Protein AF-A0A914PSY6-F1 (afdb_monomer)

Structure (mmCIF, N/CA/C/O backbone):
data_AF-A0A914PSY6-F1
#
_entry.id   AF-A0A914PSY6-F1
#
loop_
_atom_site.group_PDB
_atom_site.id
_atom_site.type_symbol
_atom_site.label_atom_id
_atom_site.label_alt_id
_atom_site.label_comp_id
_atom_site.label_asym_id
_atom_site.label_entity_id
_atom_site.label_seq_id
_atom_site.pdbx_PDB_ins_code
_atom_site.Cartn_x
_atom_site.Cartn_y
_atom_site.Cartn_z
_atom_site.occupancy
_atom_site.B_iso_or_equiv
_atom_site.auth_seq_id
_atom_site.auth_comp_id
_atom_site.auth_asym_id
_atom_site.auth_atom_id
_atom_site.pdbx_PDB_model_num
ATOM 1 N N . MET A 1 1 ? 27.968 5.738 -16.989 1.00 45.22 1 MET A N 1
ATOM 2 C CA . MET A 1 1 ? 29.233 6.148 -17.635 1.00 45.22 1 MET A CA 1
ATOM 3 C C . MET A 1 1 ? 29.387 5.290 -18.878 1.00 45.22 1 MET A C 1
ATOM 5 O O . MET A 1 1 ? 29.264 4.079 -18.754 1.00 45.22 1 MET A O 1
ATOM 9 N N . CYS A 1 2 ? 29.517 5.900 -20.056 1.00 60.31 2 CYS A N 1
ATOM 10 C CA . CYS A 1 2 ? 29.806 5.176 -21.299 1.00 60.31 2 CYS A CA 1
ATOM 11 C C . CYS A 1 2 ? 31.322 4.924 -21.378 1.00 60.31 2 CYS A C 1
ATOM 13 O O . CYS A 1 2 ? 32.067 5.763 -20.875 1.00 60.31 2 CYS A O 1
ATOM 15 N N . PRO A 1 3 ? 31.784 3.802 -21.953 1.00 68.50 3 PRO A N 1
ATOM 16 C CA . PRO A 1 3 ? 33.212 3.551 -22.130 1.00 68.50 3 PRO A CA 1
ATOM 17 C C . PRO A 1 3 ? 33.841 4.604 -23.055 1.00 68.50 3 PRO A C 1
ATOM 19 O O . PRO A 1 3 ? 33.271 4.928 -24.095 1.00 68.50 3 PRO A O 1
ATOM 22 N N . ASP A 1 4 ? 35.034 5.093 -22.704 1.00 73.88 4 ASP A N 1
ATOM 23 C CA . ASP A 1 4 ? 35.728 6.196 -23.400 1.00 73.88 4 ASP A CA 1
ATOM 24 C C . ASP A 1 4 ? 36.084 5.888 -24.869 1.00 73.88 4 ASP A C 1
ATOM 26 O O . ASP A 1 4 ? 36.425 6.777 -25.644 1.00 73.88 4 ASP A O 1
ATOM 30 N N . GLN A 1 5 ? 35.995 4.616 -25.265 1.00 70.00 5 GLN A N 1
ATOM 31 C CA . GLN A 1 5 ? 36.292 4.131 -26.612 1.00 70.00 5 GLN A CA 1
ATOM 32 C C . GLN A 1 5 ? 35.091 4.179 -27.566 1.00 70.00 5 GLN A C 1
ATOM 34 O O . GLN A 1 5 ? 35.242 3.818 -28.733 1.00 70.00 5 GLN A O 1
ATOM 39 N N . LEU A 1 6 ? 33.909 4.604 -27.100 1.00 69.94 6 LEU A N 1
ATOM 40 C CA . LEU A 1 6 ? 32.713 4.657 -27.933 1.00 69.94 6 LEU A CA 1
ATOM 41 C C . LEU A 1 6 ? 32.113 6.073 -27.964 1.00 69.94 6 LEU A C 1
ATOM 43 O O . LEU A 1 6 ? 31.667 6.572 -26.931 1.00 69.94 6 LEU A O 1
ATOM 47 N N . PRO A 1 7 ? 32.047 6.728 -29.141 1.00 66.88 7 PRO A N 1
ATOM 48 C CA . PRO A 1 7 ? 31.561 8.106 -29.261 1.00 66.88 7 PRO A CA 1
ATOM 49 C C . PRO A 1 7 ? 30.056 8.252 -28.975 1.00 66.88 7 PRO A C 1
ATOM 51 O O . PRO A 1 7 ? 29.561 9.369 -28.843 1.00 66.88 7 PRO A O 1
ATOM 54 N N . GLN A 1 8 ? 29.321 7.139 -28.877 1.00 69.44 8 GLN A N 1
ATOM 55 C CA . GLN A 1 8 ? 27.881 7.099 -28.648 1.00 69.44 8 GLN A CA 1
ATOM 56 C C . GLN A 1 8 ? 27.511 5.936 -27.720 1.00 69.44 8 GLN A C 1
ATOM 58 O O . GLN A 1 8 ? 28.133 4.879 -27.756 1.00 69.44 8 GLN A O 1
ATOM 63 N N . ALA A 1 9 ? 26.478 6.115 -26.894 1.00 77.75 9 ALA A N 1
ATOM 64 C CA . ALA A 1 9 ? 25.942 5.038 -26.066 1.00 77.75 9 ALA A CA 1
ATOM 65 C C . ALA A 1 9 ? 25.374 3.900 -26.936 1.00 77.75 9 ALA A C 1
ATOM 67 O O . ALA A 1 9 ? 24.586 4.154 -27.850 1.00 77.75 9 ALA A O 1
ATOM 68 N N . VAL A 1 10 ? 25.728 2.649 -26.622 1.00 82.50 10 VAL A N 1
ATOM 69 C CA . VAL A 1 10 ? 25.106 1.470 -27.247 1.00 82.50 10 VAL A CA 1
ATOM 70 C C . VAL A 1 10 ? 23.642 1.402 -26.819 1.00 82.50 10 VAL A C 1
ATOM 72 O O . VAL A 1 10 ? 23.338 1.409 -25.626 1.00 82.50 10 VAL A O 1
ATOM 75 N N . THR A 1 11 ? 22.737 1.328 -27.791 1.00 85.94 11 THR A N 1
ATOM 76 C CA . THR A 1 11 ? 21.289 1.196 -27.561 1.00 85.94 11 THR A CA 1
ATOM 77 C C . THR A 1 11 ? 20.822 -0.231 -27.856 1.00 85.94 11 THR A C 1
ATOM 79 O O . THR A 1 11 ? 21.574 -1.038 -28.409 1.00 85.94 11 THR A O 1
ATOM 82 N N . SER A 1 12 ? 19.601 -0.592 -27.456 1.00 89.88 12 SER A N 1
ATOM 83 C CA . SER A 1 12 ? 19.026 -1.899 -27.799 1.00 89.88 12 SER A CA 1
ATOM 84 C C . SER A 1 12 ? 18.771 -2.018 -29.303 1.00 89.88 12 SER A C 1
ATOM 86 O O . SER A 1 12 ? 18.540 -1.029 -29.994 1.00 89.88 12 SER A O 1
ATOM 88 N N . CYS A 1 13 ? 18.810 -3.236 -29.838 1.00 91.62 13 CYS A N 1
ATOM 89 C CA . CYS A 1 13 ? 18.420 -3.442 -31.230 1.00 91.62 13 CYS A CA 1
ATOM 90 C C . CYS A 1 13 ? 16.909 -3.247 -31.415 1.00 91.62 13 CYS A C 1
ATOM 92 O O . CYS A 1 13 ? 16.109 -3.567 -30.528 1.00 91.62 13 CYS A O 1
ATOM 94 N N . ARG A 1 14 ? 16.506 -2.812 -32.613 1.00 92.88 14 ARG A N 1
ATOM 95 C CA . ARG A 1 14 ? 15.097 -2.632 -32.993 1.00 92.88 14 ARG A CA 1
ATOM 96 C C . ARG A 1 14 ? 14.242 -3.881 -32.767 1.00 92.88 14 ARG A C 1
ATOM 98 O O . ARG A 1 14 ? 13.114 -3.758 -32.298 1.00 92.88 14 ARG A O 1
ATOM 105 N N . SER A 1 15 ? 14.785 -5.072 -33.024 1.00 90.44 15 SER A N 1
ATOM 106 C CA . SER A 1 15 ? 14.089 -6.348 -32.802 1.00 90.44 15 SER A CA 1
ATOM 107 C C . SER A 1 15 ? 13.625 -6.529 -31.352 1.00 90.44 15 SER A C 1
ATOM 109 O O . SER A 1 15 ? 12.493 -6.947 -31.121 1.00 90.44 15 SER A O 1
ATOM 111 N N . VAL A 1 16 ? 14.467 -6.142 -30.390 1.00 91.50 16 VAL A N 1
ATOM 112 C CA . VAL A 1 16 ? 14.182 -6.213 -28.949 1.00 91.50 16 VAL A CA 1
ATOM 113 C C . VAL A 1 16 ? 13.105 -5.200 -28.565 1.00 91.50 16 VAL A C 1
ATOM 115 O O . VAL A 1 16 ? 12.204 -5.513 -27.793 1.00 91.50 16 VAL A O 1
ATOM 118 N N . CYS A 1 17 ? 13.158 -3.987 -29.128 1.00 93.25 17 CYS A N 1
ATOM 119 C CA . CYS A 1 17 ? 12.124 -2.977 -28.896 1.00 93.25 17 CYS A CA 1
ATOM 120 C C . CYS A 1 17 ? 10.746 -3.460 -29.363 1.00 93.25 17 CYS A C 1
ATOM 122 O O . CYS A 1 17 ? 9.770 -3.329 -28.627 1.00 93.25 17 CYS A O 1
ATOM 124 N N . GLU A 1 18 ? 10.663 -4.030 -30.568 1.00 93.00 18 GLU A N 1
ATOM 125 C CA . GLU A 1 18 ? 9.393 -4.516 -31.118 1.00 93.00 18 GLU A CA 1
ATOM 126 C C . GLU A 1 18 ? 8.831 -5.693 -30.309 1.00 93.00 18 GLU A C 1
ATOM 128 O O . GLU A 1 18 ? 7.618 -5.800 -30.142 1.00 93.00 18 GLU A O 1
ATOM 133 N N . GLU A 1 19 ? 9.691 -6.553 -29.764 1.00 91.12 19 GLU A N 1
ATOM 134 C CA . GLU A 1 19 ? 9.288 -7.623 -28.848 1.00 91.12 19 GLU A CA 1
ATOM 135 C C . GLU A 1 19 ? 8.683 -7.066 -27.555 1.00 91.12 19 GLU A C 1
ATOM 137 O O . GLU A 1 19 ? 7.522 -7.339 -27.254 1.00 91.12 19 GLU A O 1
ATOM 142 N N . VAL A 1 20 ? 9.408 -6.180 -26.866 1.00 93.38 20 VAL A N 1
ATOM 143 C CA . VAL A 1 20 ? 8.928 -5.537 -25.632 1.00 93.38 20 VAL A CA 1
ATOM 144 C C . VAL A 1 20 ? 7.640 -4.755 -25.877 1.00 93.38 20 VAL A C 1
ATOM 146 O O . VAL A 1 20 ? 6.727 -4.766 -25.051 1.00 93.38 20 VAL A O 1
ATOM 149 N N . LYS A 1 21 ? 7.533 -4.079 -27.023 1.00 92.88 21 LYS A N 1
ATOM 150 C CA . LYS A 1 21 ? 6.321 -3.359 -27.403 1.00 92.88 21 LYS A CA 1
ATOM 151 C C . LYS A 1 21 ? 5.126 -4.298 -27.506 1.00 92.88 21 LYS A C 1
ATOM 153 O O . LYS A 1 21 ? 4.070 -3.958 -26.986 1.00 92.88 21 LYS A O 1
ATOM 158 N N . ARG A 1 22 ? 5.267 -5.467 -28.137 1.00 93.00 22 ARG A N 1
ATOM 159 C CA . ARG A 1 22 ? 4.163 -6.437 -28.249 1.00 93.00 22 ARG A CA 1
ATOM 160 C C . ARG A 1 22 ? 3.674 -6.922 -26.887 1.00 93.00 22 ARG A C 1
ATOM 162 O O . ARG A 1 22 ? 2.463 -7.035 -26.699 1.00 93.00 22 ARG A O 1
ATOM 169 N N . ASP A 1 23 ? 4.587 -7.148 -25.952 1.00 90.31 23 ASP A N 1
ATOM 170 C CA . ASP A 1 23 ? 4.247 -7.714 -24.646 1.00 90.31 23 ASP A CA 1
ATOM 171 C C . ASP A 1 23 ? 3.657 -6.663 -23.698 1.00 90.31 23 ASP A C 1
ATOM 173 O O . ASP A 1 23 ? 2.672 -6.915 -23.001 1.00 90.31 23 ASP A O 1
ATOM 177 N N . CYS A 1 24 ? 4.211 -5.449 -23.713 1.00 92.25 24 CYS A N 1
ATOM 178 C CA . CYS A 1 24 ? 3.871 -4.404 -22.749 1.00 92.25 24 CYS A CA 1
ATOM 179 C C . CYS A 1 24 ? 2.780 -3.432 -23.223 1.00 92.25 24 CYS A C 1
ATOM 181 O O . CYS A 1 24 ? 2.213 -2.719 -22.393 1.00 92.25 24 CYS A O 1
ATOM 183 N N . ILE A 1 25 ? 2.450 -3.378 -24.522 1.00 92.50 25 ILE A N 1
ATOM 184 C CA . ILE A 1 25 ? 1.476 -2.398 -25.042 1.00 92.50 25 ILE A CA 1
ATOM 185 C C . ILE A 1 25 ? 0.096 -2.532 -24.393 1.00 92.50 25 ILE A C 1
ATOM 187 O O . ILE A 1 25 ? -0.543 -1.521 -24.122 1.00 92.50 25 ILE A O 1
ATOM 191 N N . LYS A 1 26 ? -0.339 -3.760 -24.086 1.00 91.12 26 LYS A N 1
ATOM 192 C CA . LYS A 1 26 ? -1.644 -4.017 -23.456 1.00 91.12 26 LYS A CA 1
ATOM 193 C C . LYS A 1 26 ? -1.741 -3.383 -22.071 1.00 91.12 26 LYS A C 1
ATOM 195 O O . LYS A 1 26 ? -2.751 -2.778 -21.743 1.00 91.12 26 LYS A O 1
ATOM 200 N N . ILE A 1 27 ? -0.668 -3.485 -21.288 1.00 90.62 27 ILE A N 1
ATOM 201 C CA . ILE A 1 27 ? -0.597 -2.905 -19.943 1.00 90.62 27 ILE A CA 1
ATOM 202 C C . ILE A 1 27 ? -0.623 -1.381 -20.039 1.00 90.62 27 ILE A C 1
ATOM 204 O O . ILE A 1 27 ? -1.349 -0.736 -19.298 1.00 90.62 27 ILE A O 1
ATOM 208 N N . LEU A 1 28 ? 0.134 -0.798 -20.972 1.00 89.00 28 LEU A N 1
ATOM 209 C CA . LEU A 1 28 ? 0.145 0.653 -21.165 1.00 89.00 28 LEU A CA 1
ATOM 210 C C . LEU A 1 28 ? -1.243 1.189 -21.551 1.00 89.00 28 LEU A C 1
ATOM 212 O O . LEU A 1 28 ? -1.670 2.208 -21.017 1.00 89.00 28 LEU A O 1
ATOM 216 N N . GLN A 1 29 ? -1.969 0.471 -22.410 1.00 90.56 29 GLN A N 1
ATOM 217 C CA . GLN A 1 29 ? -3.327 0.836 -22.819 1.00 90.56 29 GLN A CA 1
ATOM 218 C C . GLN A 1 29 ? -4.351 0.761 -21.679 1.00 90.56 29 GLN A C 1
ATOM 220 O O . GLN A 1 29 ? -5.240 1.605 -21.637 1.00 90.56 29 GLN A O 1
ATOM 225 N N . GLU A 1 30 ? -4.212 -0.181 -20.740 1.00 92.06 30 GLU A N 1
ATOM 226 C CA . GLU A 1 30 ? -5.071 -0.271 -19.544 1.00 92.06 30 GLU A CA 1
ATOM 227 C C . GLU A 1 30 ? -5.041 1.027 -18.716 1.00 92.06 30 GLU A C 1
ATOM 229 O O . GLU A 1 30 ? -6.043 1.432 -18.132 1.00 92.06 30 GLU A O 1
ATOM 234 N N . PHE A 1 31 ? -3.895 1.712 -18.705 1.00 92.88 31 PHE A N 1
ATOM 235 C CA . PHE A 1 31 ? -3.696 2.981 -18.001 1.00 92.88 31 PHE A CA 1
ATOM 236 C C . PHE A 1 31 ? -3.856 4.217 -18.905 1.00 92.88 31 PHE A C 1
ATOM 238 O O . PHE A 1 31 ? -3.462 5.311 -18.503 1.00 92.88 31 PHE A O 1
ATOM 245 N N . ASP A 1 32 ? -4.400 4.058 -20.118 1.00 91.56 32 ASP A N 1
ATOM 246 C CA . ASP A 1 32 ? -4.528 5.109 -21.145 1.00 91.56 32 ASP A CA 1
ATOM 247 C C . ASP A 1 32 ? -3.181 5.767 -21.527 1.00 91.56 32 ASP A C 1
ATOM 249 O O . ASP A 1 32 ? -3.094 6.914 -21.970 1.00 91.56 32 ASP A O 1
ATOM 253 N N . ILE A 1 33 ? -2.083 5.022 -21.363 1.00 91.81 33 ILE A N 1
ATOM 254 C CA . ILE A 1 33 ? -0.732 5.469 -21.694 1.00 91.81 33 ILE A CA 1
ATOM 255 C C . ILE A 1 33 ? -0.417 5.030 -23.121 1.00 91.81 33 ILE A C 1
ATOM 257 O O . ILE A 1 33 ? -0.279 3.847 -23.433 1.00 91.81 33 ILE A O 1
ATOM 261 N N . GLN A 1 34 ? -0.250 6.004 -24.011 1.00 92.12 34 GLN A N 1
ATOM 262 C CA . GLN A 1 34 ? 0.212 5.726 -25.366 1.00 92.12 34 GLN A CA 1
ATOM 263 C C . GLN A 1 34 ? 1.699 5.377 -25.389 1.00 92.12 34 GLN A C 1
ATOM 265 O O . GLN A 1 34 ? 2.488 5.832 -24.559 1.00 92.12 34 GLN A O 1
ATOM 270 N N . TRP A 1 35 ? 2.095 4.594 -26.394 1.00 92.88 35 TRP A N 1
ATOM 271 C CA . TRP A 1 35 ? 3.492 4.229 -26.598 1.00 92.88 35 TRP A CA 1
ATOM 272 C C . TRP A 1 35 ? 4.370 5.488 -26.746 1.00 92.88 35 TRP A C 1
ATOM 274 O O . TRP A 1 35 ? 4.199 6.243 -27.709 1.00 92.88 35 TRP A O 1
ATOM 284 N N . PRO A 1 36 ? 5.304 5.748 -25.814 1.00 92.44 36 PRO A N 1
ATOM 285 C CA . PRO A 1 36 ? 5.927 7.057 -25.700 1.00 92.44 36 PRO A CA 1
ATOM 286 C C . PRO A 1 36 ? 7.012 7.276 -26.763 1.00 92.44 36 PRO A C 1
ATOM 288 O O . PRO A 1 36 ? 7.714 6.357 -27.188 1.00 92.44 36 PRO A O 1
ATOM 291 N N . ALA A 1 37 ? 7.212 8.538 -27.151 1.00 91.75 37 ALA A N 1
ATOM 292 C CA . ALA A 1 37 ? 8.218 8.957 -28.129 1.00 91.75 37 ALA A CA 1
ATOM 293 C C . ALA A 1 37 ? 9.667 8.471 -27.870 1.00 91.75 37 ALA A C 1
ATOM 295 O O . ALA A 1 37 ? 10.361 8.202 -28.859 1.00 91.75 37 ALA A O 1
ATOM 296 N N . PRO A 1 38 ? 10.184 8.367 -26.624 1.00 88.50 38 PRO A N 1
ATOM 297 C CA . PRO A 1 38 ? 11.500 7.769 -26.362 1.00 88.50 38 PRO A CA 1
ATOM 298 C C . PRO A 1 38 ? 11.578 6.263 -26.646 1.00 88.50 38 PRO A C 1
ATOM 300 O O . PRO A 1 38 ? 12.659 5.781 -26.954 1.00 88.50 38 PRO A O 1
ATOM 303 N N . LEU A 1 39 ? 10.459 5.532 -26.599 1.00 91.44 39 LEU A N 1
ATOM 304 C CA . LEU A 1 39 ? 10.414 4.095 -26.890 1.00 91.44 39 LEU A CA 1
ATOM 305 C C . LEU A 1 39 ? 10.027 3.799 -28.343 1.00 91.44 39 LEU A C 1
ATOM 307 O O . LEU A 1 39 ? 9.781 2.652 -28.700 1.00 91.44 39 LEU A O 1
ATOM 311 N N . ASN A 1 40 ? 9.941 4.809 -29.211 1.00 92.44 40 ASN A N 1
ATOM 312 C CA . ASN A 1 40 ? 9.609 4.588 -30.613 1.00 92.44 40 ASN A CA 1
ATOM 313 C C . ASN A 1 40 ? 10.667 3.687 -31.278 1.00 92.44 40 ASN A C 1
ATOM 315 O O . ASN A 1 40 ? 11.803 4.116 -31.477 1.00 92.44 40 ASN A O 1
ATOM 319 N N . CYS A 1 41 ? 10.274 2.459 -31.639 1.00 92.19 41 CYS A N 1
ATOM 320 C CA . CYS A 1 41 ? 11.180 1.433 -32.154 1.00 92.19 41 CYS A CA 1
ATOM 321 C C . CYS A 1 41 ? 11.907 1.840 -33.444 1.00 92.19 41 CYS A C 1
ATOM 323 O O . CYS A 1 41 ? 13.006 1.356 -33.692 1.00 92.19 41 CYS A O 1
ATOM 325 N N . SER A 1 42 ? 11.378 2.804 -34.206 1.00 90.88 42 SER A N 1
ATOM 326 C CA . SER A 1 42 ? 12.054 3.373 -35.381 1.00 90.88 42 SER A CA 1
ATOM 327 C C . SER A 1 42 ? 13.317 4.180 -35.050 1.00 90.88 42 SER A C 1
ATOM 329 O O . SER A 1 42 ? 14.077 4.504 -35.955 1.00 90.88 42 SER A O 1
ATOM 331 N N . LYS A 1 43 ? 13.536 4.544 -33.779 1.00 88.94 43 LYS A N 1
ATOM 332 C CA . LYS A 1 43 ? 14.757 5.229 -33.319 1.00 88.94 43 LYS A CA 1
ATOM 333 C C . LYS A 1 43 ? 15.892 4.267 -32.983 1.00 88.94 43 LYS A C 1
ATOM 335 O O . LYS A 1 43 ? 17.014 4.720 -32.775 1.00 88.94 43 LYS A O 1
ATOM 340 N N . PHE A 1 44 ? 15.593 2.975 -32.873 1.00 91.19 44 PHE A N 1
ATOM 341 C CA . PHE A 1 44 ? 16.582 1.969 -32.527 1.00 91.19 44 PHE A CA 1
ATOM 342 C C . PHE A 1 44 ? 17.215 1.397 -33.797 1.00 91.19 44 PHE A C 1
ATOM 344 O O . PHE A 1 44 ? 16.512 1.189 -34.790 1.00 91.19 44 PHE A O 1
ATOM 351 N N . PRO A 1 45 ? 18.529 1.137 -33.776 1.00 88.94 45 PRO A N 1
ATOM 352 C CA . PRO A 1 45 ? 19.239 0.599 -34.924 1.00 88.94 45 PRO A CA 1
ATOM 353 C C . PRO A 1 45 ? 18.799 -0.835 -35.246 1.00 88.94 45 PRO A C 1
ATOM 355 O O . PRO A 1 45 ? 18.493 -1.650 -34.368 1.00 88.94 45 PRO A O 1
ATOM 358 N N . GLU A 1 46 ? 18.810 -1.149 -36.534 1.00 84.00 46 GLU A N 1
ATOM 359 C CA . GLU A 1 46 ? 18.663 -2.491 -37.091 1.00 84.00 46 GLU A CA 1
ATOM 360 C C . GLU A 1 46 ? 20.027 -2.844 -37.710 1.00 84.00 46 GLU A C 1
ATOM 362 O O . GLU A 1 46 ? 20.635 -1.986 -38.345 1.00 84.00 46 GLU A O 1
ATOM 367 N N . GLY A 1 47 ? 20.580 -4.035 -37.433 1.00 70.56 47 GLY A N 1
ATOM 368 C CA . GLY A 1 47 ? 21.986 -4.354 -37.769 1.00 70.56 47 GLY A CA 1
ATOM 369 C C . GLY A 1 47 ? 22.313 -4.051 -39.243 1.00 70.56 47 GLY A C 1
ATOM 370 O O . GLY A 1 47 ? 21.471 -4.348 -40.093 1.00 70.56 47 GLY A O 1
ATOM 371 N N . PRO A 1 48 ? 23.483 -3.453 -39.567 1.00 68.38 48 PRO A N 1
ATOM 372 C CA . PRO A 1 48 ? 24.823 -3.780 -39.045 1.00 68.38 48 PRO A CA 1
ATOM 373 C C . PRO A 1 48 ? 25.387 -2.881 -37.928 1.00 68.38 48 PRO A C 1
ATOM 375 O O . PRO A 1 48 ? 26.505 -3.129 -37.476 1.00 68.38 48 PRO A O 1
ATOM 378 N N . ASP A 1 49 ? 24.650 -1.867 -37.470 1.00 76.31 49 ASP A N 1
ATOM 379 C CA . ASP A 1 49 ? 25.103 -0.989 -36.382 1.00 76.31 49 ASP A CA 1
ATOM 380 C C . ASP A 1 49 ? 25.190 -1.726 -35.029 1.00 76.31 49 ASP A C 1
ATOM 382 O O . ASP A 1 49 ? 24.409 -2.640 -34.742 1.00 76.31 49 ASP A O 1
ATOM 386 N N . LEU A 1 50 ? 26.144 -1.321 -34.178 1.00 83.44 50 LEU A N 1
ATOM 387 C CA . LEU A 1 50 ? 26.368 -1.912 -32.853 1.00 83.44 50 LEU A CA 1
ATOM 388 C C . LEU A 1 50 ? 25.152 -1.674 -31.942 1.00 83.44 50 LEU A C 1
ATOM 390 O O . LEU A 1 50 ? 24.882 -0.543 -31.533 1.00 83.44 50 LEU A O 1
ATOM 394 N N . CYS A 1 51 ? 24.446 -2.748 -31.584 1.00 87.44 51 CYS A N 1
ATOM 395 C CA . CYS A 1 51 ? 23.279 -2.693 -30.708 1.00 87.44 51 CYS A CA 1
ATOM 396 C C . CYS A 1 51 ? 23.193 -3.905 -29.771 1.00 87.44 51 CYS A C 1
ATOM 398 O O . CYS A 1 51 ? 23.703 -4.986 -30.070 1.00 87.44 51 CYS A O 1
ATOM 400 N N . MET A 1 52 ? 22.548 -3.721 -28.618 1.00 87.00 52 MET A N 1
ATOM 401 C CA . MET A 1 52 ? 22.404 -4.763 -27.601 1.00 87.00 52 MET A CA 1
ATOM 402 C C . MET A 1 52 ? 21.270 -5.729 -27.970 1.00 87.00 52 MET A C 1
ATOM 404 O O . MET A 1 52 ? 20.127 -5.303 -28.173 1.00 87.00 52 MET A O 1
ATOM 408 N N . ARG A 1 53 ? 21.572 -7.031 -27.999 1.00 83.31 53 ARG A N 1
ATOM 409 C CA . ARG A 1 53 ? 20.586 -8.123 -28.038 1.00 83.31 53 ARG A CA 1
ATOM 410 C C . ARG A 1 53 ? 20.667 -8.934 -26.743 1.00 83.31 53 ARG A C 1
ATOM 412 O O . ARG A 1 53 ? 21.744 -8.979 -26.145 1.00 83.31 53 ARG A O 1
ATOM 419 N N . PRO A 1 54 ? 19.565 -9.563 -26.307 1.00 79.50 54 PRO A N 1
ATOM 420 C CA . PRO A 1 54 ? 19.617 -10.579 -25.269 1.00 79.50 54 PRO A CA 1
ATOM 421 C C . PRO A 1 54 ? 20.617 -11.662 -25.673 1.00 79.50 54 PRO A C 1
ATOM 423 O O . PRO A 1 54 ? 20.668 -12.059 -26.838 1.00 79.50 54 PRO A O 1
ATOM 426 N N . VAL A 1 55 ? 21.429 -12.117 -24.722 1.00 76.62 55 VAL A N 1
ATOM 427 C CA . VAL A 1 55 ? 22.249 -13.311 -24.923 1.00 76.62 55 VAL A CA 1
ATOM 428 C C . VAL A 1 55 ? 21.278 -14.485 -25.001 1.00 76.62 55 VAL A C 1
ATOM 430 O O . VAL A 1 55 ? 20.549 -14.743 -24.048 1.00 76.62 55 VAL A O 1
ATOM 433 N N . GLU A 1 56 ? 21.217 -15.160 -26.145 1.00 68.31 56 GLU A N 1
ATOM 434 C CA . GLU A 1 56 ? 20.515 -16.438 -26.244 1.00 68.31 56 GLU A CA 1
ATOM 435 C C . GLU A 1 56 ? 21.269 -17.444 -25.365 1.00 68.31 56 GLU A C 1
ATOM 437 O O . GLU A 1 56 ? 22.477 -17.615 -25.539 1.00 68.31 56 GLU A O 1
ATOM 442 N N . ASP A 1 57 ? 20.579 -18.099 -24.424 1.00 51.91 57 ASP A N 1
ATOM 443 C CA . ASP A 1 57 ? 21.117 -19.142 -23.534 1.00 51.91 57 ASP A CA 1
ATOM 444 C C . ASP A 1 57 ? 21.511 -20.411 -24.320 1.00 51.91 57 ASP A C 1
ATOM 446 O O . ASP A 1 57 ? 21.011 -21.515 -24.102 1.00 51.91 57 ASP A O 1
ATOM 450 N N . THR A 1 58 ? 22.435 -20.292 -25.269 1.00 49.41 58 THR A N 1
ATOM 451 C CA . THR A 1 58 ? 23.090 -21.439 -25.883 1.00 49.41 58 THR A CA 1
ATOM 452 C C . THR A 1 58 ? 24.359 -21.726 -25.099 1.00 49.41 58 THR A C 1
ATOM 454 O O . THR A 1 58 ? 25.434 -21.244 -25.428 1.00 49.41 58 THR A O 1
ATOM 457 N N . ARG A 1 59 ? 24.190 -22.541 -24.050 1.00 48.97 59 ARG A N 1
ATOM 458 C CA . ARG A 1 59 ? 25.228 -23.338 -23.374 1.00 48.97 59 ARG A CA 1
ATOM 459 C C . ARG A 1 59 ? 26.523 -22.575 -23.070 1.00 48.97 59 ARG A C 1
ATOM 461 O O . ARG A 1 59 ? 27.500 -22.672 -23.809 1.00 48.97 59 ARG A O 1
ATOM 468 N N . LEU A 1 60 ? 26.573 -21.933 -21.903 1.00 38.94 60 LEU A N 1
ATOM 469 C CA . LEU A 1 60 ? 27.860 -21.685 -21.256 1.00 38.94 60 LEU A CA 1
ATOM 470 C C . LEU A 1 60 ? 28.571 -23.051 -21.091 1.00 38.94 60 LEU A C 1
ATOM 472 O O . LEU A 1 60 ? 27.940 -23.982 -20.577 1.00 38.94 60 LEU A O 1
ATOM 476 N N . PRO A 1 61 ? 29.829 -23.231 -21.537 1.00 43.88 61 PRO A N 1
ATOM 477 C CA . PRO A 1 61 ? 30.593 -24.418 -21.173 1.00 43.88 61 PRO A CA 1
ATOM 478 C C . PRO A 1 61 ? 30.712 -24.486 -19.639 1.00 43.88 61 PRO A C 1
ATOM 480 O O . PRO A 1 61 ? 30.745 -23.433 -18.994 1.00 43.88 61 PRO A O 1
ATOM 483 N N . PRO A 1 62 ? 30.745 -25.689 -19.032 1.00 37.91 62 PRO A N 1
ATOM 484 C CA . PRO A 1 62 ? 30.902 -25.821 -17.590 1.00 37.91 62 PRO A CA 1
ATOM 485 C C . PRO A 1 62 ? 32.175 -25.096 -17.151 1.00 37.91 62 PRO A C 1
ATOM 487 O O . PRO A 1 62 ? 33.269 -25.436 -17.594 1.00 37.91 62 PRO A O 1
ATOM 490 N N . ILE A 1 63 ? 32.022 -24.074 -16.310 1.00 44.78 63 ILE A N 1
ATOM 491 C CA . ILE A 1 63 ? 33.144 -23.451 -15.613 1.00 44.78 63 ILE A CA 1
ATOM 492 C C . ILE A 1 63 ? 33.724 -24.533 -14.695 1.00 44.78 63 ILE A C 1
ATOM 494 O O . ILE A 1 63 ? 33.059 -24.966 -13.754 1.00 44.78 63 ILE A O 1
ATOM 498 N N . GLU A 1 64 ? 34.937 -24.999 -15.001 1.00 35.91 64 GLU A N 1
ATOM 499 C CA . GLU A 1 64 ? 35.740 -25.813 -14.090 1.00 35.91 64 GLU A CA 1
ATOM 500 C C . GLU A 1 64 ? 35.965 -25.011 -12.802 1.00 35.91 64 GLU A C 1
ATOM 502 O O . GLU A 1 64 ? 36.535 -23.921 -12.804 1.00 35.91 64 GLU A O 1
ATOM 507 N N . THR A 1 65 ? 35.439 -25.529 -11.697 1.00 34.53 65 THR A N 1
ATOM 508 C CA . THR A 1 65 ? 35.571 -24.952 -10.360 1.00 34.53 65 THR A CA 1
ATOM 509 C C . THR A 1 65 ? 37.010 -25.064 -9.860 1.00 34.53 65 THR A C 1
ATOM 511 O O . THR A 1 65 ? 37.441 -26.153 -9.480 1.00 34.53 65 THR A O 1
ATOM 514 N N . ASP A 1 66 ? 37.720 -23.937 -9.803 1.00 35.44 66 ASP A N 1
ATOM 515 C CA . ASP A 1 66 ? 38.921 -23.763 -8.979 1.00 35.44 66 ASP A CA 1
ATOM 516 C C . ASP A 1 66 ? 38.503 -23.465 -7.512 1.00 35.44 66 ASP A C 1
ATOM 518 O O . ASP A 1 66 ? 37.662 -22.583 -7.302 1.00 35.44 66 ASP A O 1
ATOM 522 N N . PRO A 1 67 ? 39.003 -24.173 -6.473 1.00 35.44 67 PRO A N 1
ATOM 523 C CA . PRO A 1 67 ? 38.435 -24.128 -5.117 1.00 35.44 67 PRO A CA 1
ATOM 524 C C . PRO A 1 67 ? 38.781 -22.907 -4.246 1.00 35.44 67 PRO A C 1
ATOM 526 O O . PRO A 1 67 ? 38.470 -22.925 -3.054 1.00 35.44 67 PRO A O 1
ATOM 529 N N . HIS A 1 68 ? 39.413 -21.850 -4.762 1.00 43.84 68 HIS A N 1
ATOM 530 C CA . HIS A 1 68 ? 39.909 -20.759 -3.913 1.00 43.84 68 HIS A CA 1
ATOM 531 C C . HIS A 1 68 ? 39.582 -19.355 -4.438 1.00 43.84 68 HIS A C 1
ATOM 533 O O . HIS A 1 68 ? 40.460 -18.609 -4.855 1.00 43.84 68 HIS A O 1
ATOM 539 N N . SER A 1 69 ? 38.326 -18.926 -4.294 1.00 30.91 69 SER A N 1
ATOM 540 C CA . SER A 1 69 ? 38.018 -17.494 -4.182 1.00 30.91 69 SER A CA 1
ATOM 541 C C . SER A 1 69 ? 36.704 -17.267 -3.438 1.00 30.91 69 SER A C 1
ATOM 543 O O . SER A 1 69 ? 35.652 -17.768 -3.826 1.00 30.91 69 SER A O 1
ATOM 545 N N . HIS A 1 70 ? 36.782 -16.508 -2.349 1.00 38.59 70 HIS A N 1
ATOM 546 C CA . HIS A 1 70 ? 35.655 -16.083 -1.530 1.00 38.59 70 HIS A CA 1
ATOM 547 C C . HIS A 1 70 ? 34.633 -15.293 -2.366 1.00 38.59 70 HIS A C 1
ATOM 549 O O . HIS A 1 70 ? 34.969 -14.268 -2.954 1.00 38.59 70 HIS A O 1
ATOM 555 N N . LEU A 1 71 ? 33.385 -15.766 -2.391 1.00 33.97 71 LEU A N 1
ATOM 556 C CA . LEU A 1 71 ? 32.245 -15.126 -3.051 1.00 33.97 71 LEU A CA 1
ATOM 557 C C . LEU A 1 71 ? 31.758 -13.913 -2.231 1.00 33.97 71 LEU A C 1
ATOM 559 O O . LEU A 1 71 ? 31.357 -14.104 -1.079 1.00 33.97 71 LEU A O 1
ATOM 563 N N . PRO A 1 72 ? 31.713 -12.684 -2.780 1.00 38.97 72 PRO A N 1
ATOM 564 C CA . PRO A 1 72 ? 30.955 -11.606 -2.173 1.00 38.97 72 PRO A CA 1
ATOM 565 C C . PRO A 1 72 ? 29.497 -11.639 -2.669 1.00 38.97 72 PRO A C 1
ATOM 567 O O . PRO A 1 72 ? 29.217 -11.489 -3.852 1.00 38.97 72 PRO A O 1
ATOM 570 N N . ASP A 1 73 ? 28.590 -11.843 -1.712 1.00 37.19 73 ASP A N 1
ATOM 571 C CA . ASP A 1 73 ? 27.261 -11.224 -1.581 1.00 37.19 73 ASP A CA 1
ATOM 572 C C . ASP A 1 73 ? 26.270 -11.301 -2.774 1.00 37.19 73 ASP A C 1
ATOM 574 O O . ASP A 1 73 ? 26.240 -10.465 -3.676 1.00 37.19 73 ASP A O 1
ATOM 578 N N . SER A 1 74 ? 25.361 -12.284 -2.712 1.00 46.75 74 SER A N 1
ATOM 579 C CA . SER A 1 74 ? 24.267 -12.562 -3.668 1.00 46.75 74 SER A CA 1
ATOM 580 C C . SER A 1 74 ? 23.102 -11.552 -3.647 1.00 46.75 74 SER A C 1
ATOM 582 O O . SER A 1 74 ? 21.937 -11.940 -3.690 1.00 46.75 74 SER A O 1
ATOM 584 N N . ARG A 1 75 ? 23.367 -10.243 -3.611 1.00 47.78 75 ARG A N 1
ATOM 585 C CA . ARG A 1 75 ? 22.302 -9.216 -3.594 1.00 47.78 75 ARG A CA 1
ATOM 586 C C . ARG A 1 75 ? 21.896 -8.648 -4.959 1.00 47.78 75 ARG A C 1
ATOM 588 O O . ARG A 1 75 ? 21.127 -7.696 -4.995 1.00 47.78 75 ARG A O 1
ATOM 595 N N . HIS A 1 76 ? 22.354 -9.211 -6.081 1.00 46.47 76 HIS A N 1
ATOM 596 C CA . HIS A 1 76 ? 22.138 -8.583 -7.396 1.00 46.47 76 HIS A CA 1
ATOM 597 C C . HIS A 1 76 ? 21.773 -9.521 -8.563 1.00 46.47 76 HIS A C 1
ATOM 599 O O . HIS A 1 76 ? 22.074 -9.210 -9.712 1.00 46.47 76 HIS A O 1
ATOM 605 N N . LEU A 1 77 ? 21.074 -10.636 -8.312 1.00 44.50 77 LEU A N 1
ATOM 606 C CA . LEU A 1 77 ? 20.562 -11.495 -9.394 1.00 44.50 77 LEU A CA 1
ATOM 607 C C . LEU A 1 77 ? 19.087 -11.900 -9.221 1.00 44.50 77 L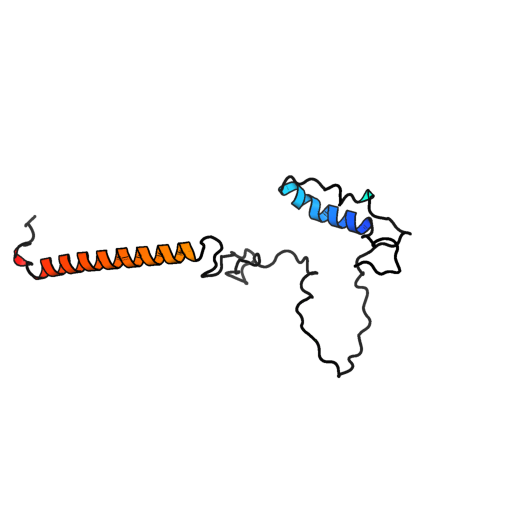EU A C 1
ATOM 609 O O . LEU A 1 77 ? 18.714 -13.048 -9.410 1.00 44.50 77 LEU A O 1
ATOM 613 N N . GLU A 1 78 ? 18.235 -10.932 -8.892 1.00 38.59 78 GLU A N 1
ATOM 614 C CA . GLU A 1 78 ? 16.767 -11.081 -8.855 1.00 38.59 78 GLU A CA 1
ATOM 615 C C . GLU A 1 78 ? 16.095 -10.028 -9.767 1.00 38.59 78 GLU A C 1
ATOM 617 O O . GLU A 1 78 ? 15.089 -9.429 -9.412 1.00 38.59 78 GLU A O 1
ATOM 622 N N . ILE A 1 79 ? 16.675 -9.727 -10.941 1.00 44.41 79 ILE A N 1
ATOM 623 C CA . ILE A 1 79 ? 16.086 -8.762 -11.905 1.00 44.41 79 ILE A CA 1
ATOM 624 C C . ILE A 1 79 ? 15.683 -9.421 -13.243 1.00 44.41 79 ILE A C 1
ATOM 626 O O . ILE A 1 79 ? 14.930 -8.837 -14.013 1.00 44.41 79 ILE A O 1
ATOM 630 N N . TYR A 1 80 ? 16.059 -10.681 -13.497 1.00 40.41 80 TYR A N 1
ATOM 631 C CA . TYR A 1 80 ? 15.754 -11.386 -14.759 1.00 40.41 80 TYR A CA 1
ATOM 632 C C . TYR A 1 80 ? 14.890 -12.645 -14.592 1.00 40.41 80 TYR A C 1
ATOM 634 O O . TYR A 1 80 ? 15.065 -13.645 -15.282 1.00 40.41 80 TYR A O 1
ATOM 642 N N . LYS A 1 81 ? 13.896 -12.596 -13.7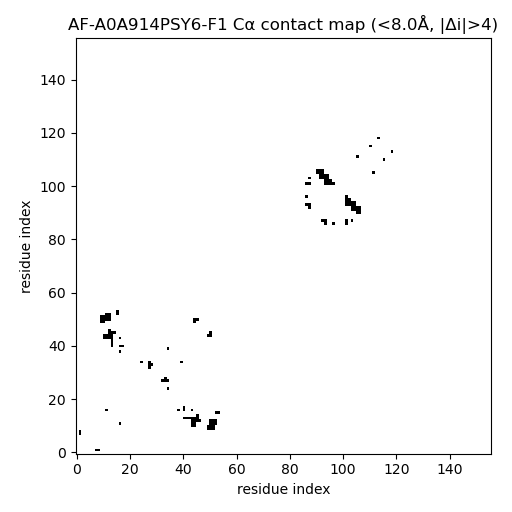01 1.00 36.84 81 LYS A N 1
ATOM 643 C CA . LYS A 1 81 ? 12.746 -13.509 -13.756 1.00 36.84 81 LYS A CA 1
ATOM 644 C C . LYS A 1 81 ? 11.480 -12.698 -13.972 1.00 36.84 81 LYS A C 1
ATOM 646 O O . LYS A 1 81 ? 10.731 -12.431 -13.040 1.00 36.84 81 LYS A O 1
ATOM 651 N N . MET A 1 82 ? 11.199 -12.380 -15.232 1.00 43.16 82 MET A N 1
ATOM 652 C CA . MET A 1 82 ? 9.835 -12.090 -15.673 1.00 43.16 82 MET A CA 1
ATOM 653 C C . MET A 1 82 ? 9.079 -13.429 -15.720 1.00 43.16 82 MET A C 1
ATOM 655 O O . MET A 1 82 ? 8.798 -13.999 -16.767 1.00 43.16 82 MET A O 1
ATOM 659 N N . LYS A 1 83 ? 8.872 -14.008 -14.534 1.00 35.38 83 LYS A N 1
ATOM 660 C CA . LYS A 1 83 ? 8.079 -15.210 -14.318 1.00 35.38 83 LYS A CA 1
ATOM 661 C C . LYS A 1 83 ? 6.701 -14.701 -13.929 1.00 35.38 83 LYS A C 1
ATOM 663 O O . LYS A 1 83 ? 6.578 -14.001 -12.930 1.00 35.38 83 LYS A O 1
ATOM 668 N N . THR A 1 84 ? 5.713 -15.000 -14.762 1.00 43.16 84 THR A N 1
ATOM 669 C CA . THR A 1 84 ? 4.272 -14.935 -14.494 1.00 43.16 84 THR A CA 1
ATOM 670 C C . THR A 1 84 ? 3.995 -14.919 -12.988 1.00 43.16 84 THR A C 1
ATOM 672 O O . THR A 1 84 ? 4.293 -15.918 -12.338 1.00 43.16 84 THR A O 1
ATOM 675 N N . TYR A 1 85 ? 3.535 -13.779 -12.451 1.00 49.56 85 TYR A N 1
ATOM 676 C CA . TYR A 1 85 ? 3.336 -13.514 -11.014 1.00 49.56 85 TYR A CA 1
ATOM 677 C C . TYR A 1 85 ? 2.803 -14.754 -10.272 1.00 49.56 85 TYR A C 1
ATOM 679 O O . TYR A 1 85 ? 1.634 -15.089 -10.469 1.00 49.56 85 TYR A O 1
ATOM 687 N N . PRO A 1 86 ? 3.602 -15.430 -9.419 1.00 59.22 86 PRO A N 1
ATOM 688 C CA . PRO A 1 86 ? 3.091 -16.523 -8.606 1.00 59.22 86 PRO A CA 1
ATOM 689 C C . PRO A 1 86 ? 2.994 -16.182 -7.118 1.00 59.22 86 PRO A C 1
ATOM 691 O O . PRO A 1 86 ? 2.568 -17.032 -6.350 1.00 59.22 86 PRO A O 1
ATOM 694 N N . SER A 1 87 ? 3.364 -14.986 -6.661 1.00 64.50 87 SER A N 1
ATOM 695 C CA . SER A 1 87 ? 3.203 -14.616 -5.250 1.00 64.50 87 SER A CA 1
ATOM 696 C C . SER A 1 87 ? 3.120 -13.100 -5.108 1.00 64.50 87 SER A C 1
ATOM 698 O O . SER A 1 87 ? 3.729 -12.370 -5.886 1.00 64.50 87 SER A O 1
ATOM 700 N N . CYS A 1 88 ? 2.312 -12.661 -4.151 1.00 69.12 88 CYS A N 1
ATOM 701 C CA . CYS A 1 88 ? 1.863 -11.297 -3.882 1.00 69.12 88 CYS A CA 1
ATOM 702 C C . CYS A 1 88 ? 2.888 -10.155 -4.104 1.00 69.12 88 CYS A C 1
ATOM 704 O O . CYS A 1 88 ? 4.090 -10.355 -3.921 1.00 69.12 88 CYS A O 1
ATOM 706 N N . PRO A 1 89 ? 2.420 -8.923 -4.419 1.00 73.56 89 PRO A N 1
ATOM 707 C CA . PRO A 1 89 ? 3.279 -7.738 -4.470 1.0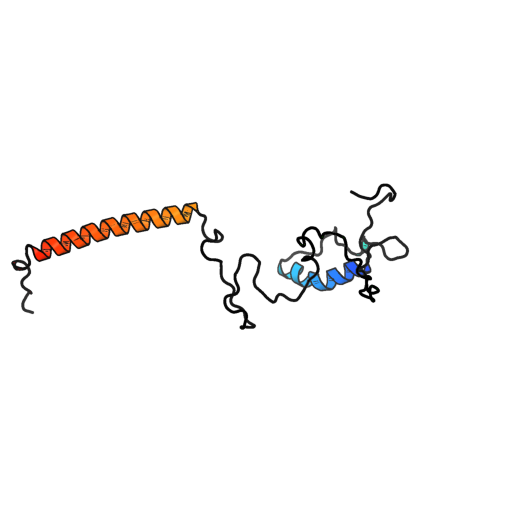0 73.56 89 PRO A CA 1
ATOM 708 C C . PRO A 1 89 ? 4.093 -7.586 -3.178 1.00 73.56 89 PRO A C 1
ATOM 710 O O . PRO A 1 89 ? 3.626 -7.973 -2.112 1.00 73.56 89 PRO A O 1
ATOM 713 N N . VAL A 1 90 ? 5.283 -6.982 -3.258 1.00 73.00 90 VAL A N 1
ATOM 714 C CA . VAL A 1 90 ? 6.303 -6.967 -2.181 1.00 73.00 90 VAL A CA 1
ATOM 715 C C . VAL A 1 90 ? 5.813 -6.512 -0.793 1.00 73.00 90 VAL A C 1
ATOM 717 O O . VAL A 1 90 ? 6.387 -6.913 0.223 1.00 73.00 90 VAL A O 1
ATOM 720 N N . ASP A 1 91 ? 4.746 -5.713 -0.727 1.00 69.25 91 ASP A N 1
ATOM 721 C CA . ASP A 1 91 ? 4.150 -5.213 0.520 1.00 69.25 91 ASP A CA 1
ATOM 722 C C . ASP A 1 91 ? 3.080 -6.129 1.134 1.00 69.25 91 ASP A C 1
ATOM 724 O O . ASP A 1 91 ? 2.618 -5.892 2.257 1.00 69.25 91 ASP A O 1
ATOM 728 N N . LEU A 1 92 ? 2.689 -7.179 0.419 1.00 79.50 92 LEU A N 1
ATOM 729 C CA . LEU A 1 92 ? 1.673 -8.127 0.834 1.00 79.50 92 LEU A CA 1
ATOM 730 C C . LEU A 1 92 ? 2.327 -9.466 1.189 1.00 79.50 92 LEU A C 1
ATOM 732 O O . LEU A 1 92 ? 3.415 -9.814 0.728 1.00 79.50 92 LEU A O 1
ATOM 736 N N . ILE A 1 93 ? 1.679 -10.190 2.090 1.00 81.44 93 ILE A N 1
ATOM 737 C CA . ILE A 1 93 ? 2.023 -11.554 2.454 1.00 81.44 93 ILE A CA 1
ATOM 738 C C . ILE A 1 93 ? 0.996 -12.486 1.826 1.00 81.44 93 ILE A C 1
ATOM 740 O O . ILE A 1 93 ? -0.199 -12.178 1.814 1.00 81.44 93 ILE A O 1
ATOM 744 N N . ASP A 1 94 ? 1.478 -13.593 1.279 1.00 78.81 94 ASP A N 1
ATOM 745 C CA . ASP A 1 94 ? 0.619 -14.673 0.821 1.00 78.81 9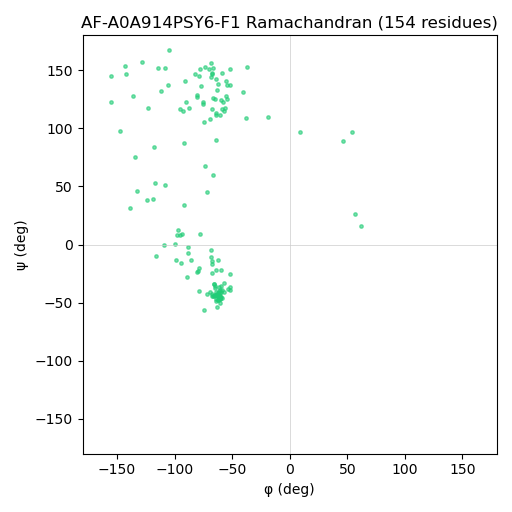4 ASP A CA 1
ATOM 746 C C . ASP A 1 94 ? 0.102 -15.435 2.044 1.00 78.81 94 ASP A C 1
ATOM 748 O O . ASP A 1 94 ? 0.894 -15.881 2.881 1.00 78.81 94 ASP A O 1
ATOM 752 N N . LEU A 1 95 ? -1.221 -15.493 2.199 1.00 74.62 95 LEU A N 1
ATOM 753 C CA . LEU A 1 95 ? -1.855 -16.168 3.328 1.00 74.62 95 LEU A CA 1
ATOM 754 C C . LEU A 1 95 ? -1.910 -17.688 3.134 1.00 74.62 95 LEU A C 1
ATOM 756 O O . LEU A 1 95 ? -1.992 -18.401 4.134 1.00 74.62 95 LEU A O 1
ATOM 760 N N . ASP A 1 96 ? -1.849 -18.177 1.890 1.00 71.69 96 ASP A N 1
ATOM 761 C CA . ASP A 1 96 ? -1.881 -19.607 1.589 1.00 71.69 96 ASP A CA 1
ATOM 762 C C . ASP A 1 96 ? -1.037 -19.943 0.342 1.00 71.69 96 ASP A C 1
ATOM 764 O O . ASP A 1 96 ? -1.531 -19.868 -0.784 1.00 71.69 96 ASP A O 1
ATOM 768 N N . PRO A 1 97 ? 0.219 -20.393 0.526 1.00 63.53 97 PRO A N 1
ATOM 769 C CA . PRO A 1 97 ? 1.109 -20.745 -0.581 1.00 63.53 97 PRO A CA 1
ATOM 770 C C . PRO A 1 97 ? 0.673 -22.006 -1.353 1.00 63.53 97 PRO A C 1
ATOM 772 O O . PRO A 1 97 ? 1.317 -22.383 -2.335 1.00 63.53 97 PRO A O 1
ATOM 775 N N . THR A 1 98 ? -0.384 -22.692 -0.906 1.00 63.91 98 THR A N 1
ATOM 776 C CA . THR A 1 98 ? -0.978 -23.865 -1.565 1.00 63.91 98 THR A CA 1
ATOM 777 C C . THR A 1 98 ? -2.218 -23.530 -2.395 1.00 63.91 98 THR A C 1
ATOM 779 O O . THR A 1 98 ? -2.625 -24.354 -3.222 1.00 63.91 98 THR A O 1
ATOM 782 N N . ASP A 1 99 ? -2.794 -22.335 -2.231 1.00 64.31 99 ASP A N 1
ATOM 783 C CA . ASP A 1 99 ? -3.935 -21.873 -3.016 1.00 64.31 99 ASP A CA 1
ATOM 784 C C . ASP A 1 99 ? -3.462 -21.140 -4.281 1.00 64.31 99 ASP A C 1
ATOM 786 O O . ASP A 1 99 ? -2.756 -20.135 -4.243 1.00 64.31 99 ASP A O 1
ATOM 790 N N . LYS A 1 100 ? -3.891 -21.630 -5.446 1.00 58.78 100 LYS A N 1
ATOM 791 C CA . LYS A 1 100 ? -3.558 -21.032 -6.749 1.00 58.78 100 LYS A CA 1
ATOM 792 C C . LYS A 1 100 ? -4.197 -19.654 -6.948 1.00 58.78 100 LYS A C 1
ATOM 794 O O . LYS A 1 100 ? -3.759 -18.923 -7.833 1.00 58.78 100 LYS A O 1
ATOM 799 N N . ASN A 1 101 ? -5.200 -19.308 -6.140 1.00 59.12 101 ASN A N 1
ATOM 800 C CA . ASN A 1 101 ? -5.848 -17.998 -6.133 1.00 59.12 101 ASN A CA 1
ATOM 801 C C . ASN A 1 101 ? -5.323 -17.057 -5.032 1.00 59.12 101 ASN A C 1
ATOM 803 O O . ASN A 1 101 ? -5.912 -15.990 -4.861 1.00 59.12 101 ASN A O 1
ATOM 807 N 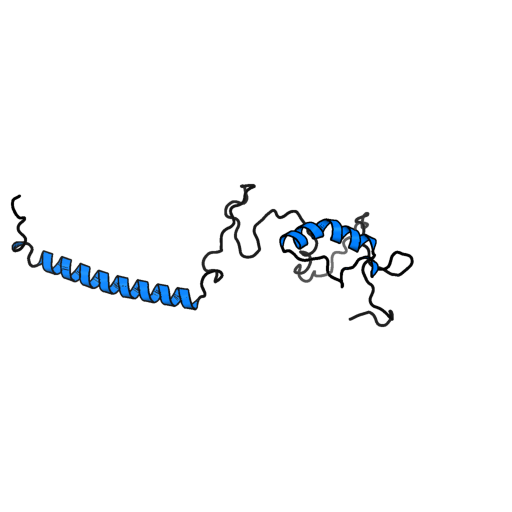N . GLY A 1 102 ? -4.247 -17.446 -4.326 1.00 60.50 102 GLY A N 1
ATOM 808 C CA . GLY A 1 102 ? -3.505 -16.703 -3.297 1.00 60.50 102 GLY A CA 1
ATOM 809 C C . GLY A 1 102 ? -4.142 -15.395 -2.823 1.00 60.50 102 GLY A C 1
ATOM 810 O O . GLY A 1 102 ? -3.974 -14.340 -3.442 1.00 60.50 102 GLY A O 1
ATOM 811 N N . THR A 1 103 ? -4.865 -15.431 -1.701 1.00 71.19 103 THR A N 1
ATOM 812 C CA . THR A 1 103 ? -5.390 -14.207 -1.086 1.00 71.19 103 THR A CA 1
ATOM 813 C C . THR A 1 103 ? -4.259 -13.453 -0.396 1.00 71.19 103 THR A C 1
ATOM 815 O O . THR A 1 103 ? -3.792 -13.837 0.675 1.00 71.19 103 THR A O 1
ATOM 818 N N . CYS A 1 104 ? -3.821 -12.361 -1.011 1.00 81.81 104 CYS A N 1
ATOM 819 C CA . CYS A 1 104 ? -2.782 -11.499 -0.468 1.00 81.81 104 CYS A CA 1
ATOM 820 C C . CYS A 1 104 ? -3.322 -10.599 0.655 1.00 81.81 104 CYS A C 1
ATOM 822 O O . CYS A 1 104 ? -4.371 -9.972 0.501 1.00 81.81 104 CYS A O 1
ATOM 824 N N . ALA A 1 105 ? -2.579 -10.456 1.753 1.00 83.19 105 ALA A N 1
ATOM 825 C CA . ALA A 1 105 ? -2.930 -9.553 2.851 1.00 83.19 105 ALA A CA 1
ATOM 826 C C . ALA A 1 105 ? -1.783 -8.619 3.237 1.00 83.19 105 ALA A C 1
ATOM 828 O O . ALA A 1 105 ? -0.610 -8.902 3.002 1.00 83.19 105 ALA A O 1
ATOM 829 N N . PHE A 1 106 ? -2.107 -7.488 3.864 1.00 84.19 106 PHE A N 1
ATOM 830 C CA . PHE A 1 106 ? -1.083 -6.612 4.424 1.00 84.19 106 PHE A CA 1
ATOM 831 C C . PHE A 1 106 ? -0.389 -7.271 5.613 1.00 84.19 106 PHE A C 1
ATOM 833 O O . PHE A 1 106 ? -1.010 -7.941 6.439 1.00 84.19 106 PHE A O 1
ATOM 840 N N . ARG A 1 107 ? 0.913 -7.019 5.737 1.00 78.94 107 ARG A N 1
ATOM 841 C CA . ARG A 1 107 ? 1.681 -7.461 6.901 1.00 78.94 107 ARG A CA 1
ATOM 842 C C . ARG A 1 107 ? 1.178 -6.779 8.171 1.00 78.94 107 ARG A C 1
ATOM 844 O O . ARG A 1 107 ? 0.870 -5.583 8.175 1.00 78.94 107 ARG A O 1
ATOM 851 N N . CYS A 1 108 ? 1.172 -7.531 9.270 1.00 84.31 108 CYS A N 1
ATOM 852 C CA . CYS A 1 108 ? 0.888 -6.974 10.586 1.00 84.31 108 CYS A CA 1
ATOM 853 C C . CYS A 1 108 ? 1.851 -5.814 10.891 1.00 84.31 108 CYS A C 1
ATOM 855 O O . CYS A 1 108 ? 3.036 -5.860 10.559 1.00 84.31 108 CYS A O 1
ATOM 857 N N . ASN A 1 109 ? 1.320 -4.765 11.518 1.00 78.69 109 ASN A N 1
ATOM 858 C CA . ASN A 1 109 ? 2.058 -3.576 11.938 1.00 78.69 109 ASN A CA 1
ATOM 859 C C . ASN A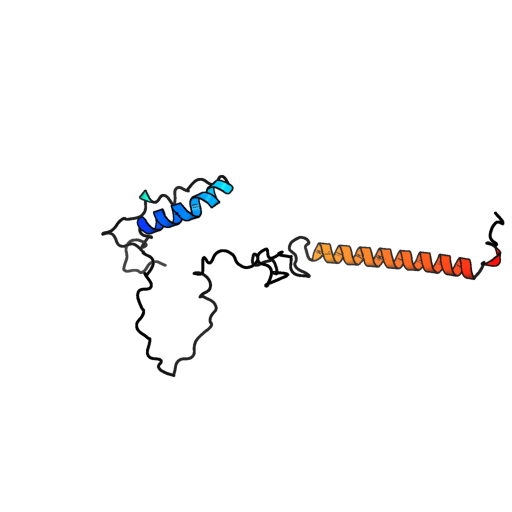 1 109 ? 2.722 -2.760 10.809 1.00 78.69 109 ASN A C 1
ATOM 861 O O . ASN A 1 109 ? 3.559 -1.900 11.076 1.00 78.69 109 ASN A O 1
ATOM 865 N N . LYS A 1 110 ? 2.333 -2.971 9.548 1.00 83.25 110 LYS A N 1
ATOM 866 C CA . LYS A 1 110 ? 2.819 -2.159 8.430 1.00 83.25 110 LYS A CA 1
ATOM 867 C C . LYS A 1 110 ? 2.087 -0.816 8.368 1.00 83.25 110 LYS A C 1
ATOM 869 O O . LYS A 1 110 ? 0.906 -0.721 8.700 1.00 83.25 110 LYS A O 1
ATOM 874 N N . ASP A 1 111 ? 2.797 0.236 7.974 1.00 81.12 111 ASP A N 1
ATOM 875 C CA . ASP A 1 111 ? 2.281 1.613 7.921 1.00 81.12 111 ASP A CA 1
ATOM 876 C C . ASP A 1 111 ? 1.682 1.983 6.555 1.00 81.12 111 ASP A C 1
ATOM 878 O O . ASP A 1 111 ? 1.825 3.110 6.097 1.00 81.12 111 ASP A O 1
ATOM 882 N N . THR A 1 112 ? 1.064 1.022 5.864 1.00 75.25 112 THR A N 1
ATOM 883 C CA . THR A 1 112 ? 0.514 1.225 4.513 1.00 75.25 112 THR A CA 1
ATOM 884 C C . THR A 1 112 ? -0.780 2.032 4.537 1.00 75.25 112 THR A C 1
ATOM 886 O O . THR A 1 112 ? -0.860 3.070 3.895 1.00 75.25 112 THR A O 1
ATOM 889 N N . MET A 1 113 ? -1.783 1.576 5.292 1.00 78.56 113 MET A N 1
ATOM 890 C CA . MET A 1 113 ? -3.088 2.255 5.381 1.00 78.56 113 MET A CA 1
ATOM 891 C C . MET A 1 113 ? -3.142 3.310 6.493 1.00 78.56 113 MET A C 1
ATOM 893 O O . MET A 1 113 ? -3.890 4.276 6.402 1.00 78.56 113 MET A O 1
ATOM 897 N N . PHE A 1 114 ? -2.347 3.126 7.548 1.00 85.38 114 PHE A N 1
ATOM 898 C CA . PHE A 1 114 ? -2.321 3.994 8.724 1.00 85.38 114 PHE A CA 1
ATOM 899 C C . PHE A 1 114 ? -0.877 4.269 9.123 1.00 85.38 114 PHE A C 1
ATOM 901 O O . PHE A 1 114 ? -0.099 3.332 9.317 1.00 85.38 114 PHE A O 1
ATOM 908 N N . THR A 1 115 ? -0.526 5.542 9.284 1.00 87.38 115 THR A N 1
ATOM 909 C CA . THR A 1 115 ? 0.796 5.952 9.769 1.00 87.38 115 THR A CA 1
ATOM 910 C C . THR A 1 115 ? 0.975 5.569 11.239 1.00 87.38 115 THR A C 1
ATOM 912 O O . THR A 1 115 ? -0.000 5.453 11.988 1.00 87.38 115 THR A O 1
ATOM 915 N N . LYS A 1 116 ? 2.226 5.417 11.692 1.00 88.69 116 LYS A N 1
ATOM 916 C CA . LYS A 1 116 ? 2.543 5.116 13.104 1.00 88.69 116 LYS A CA 1
ATOM 917 C C . LYS A 1 116 ? 1.879 6.086 14.077 1.00 88.69 116 LYS A C 1
ATOM 919 O O . LYS A 1 116 ? 1.382 5.676 15.119 1.00 88.69 116 LYS A O 1
ATOM 924 N N . GLU A 1 117 ? 1.842 7.356 13.697 1.00 90.38 117 GLU A N 1
ATOM 925 C CA . GLU A 1 117 ? 1.246 8.434 14.477 1.00 90.38 117 GLU A CA 1
ATOM 926 C C . GLU A 1 117 ? -0.252 8.189 14.720 1.00 90.38 117 GLU A C 1
ATOM 928 O O . GLU A 1 117 ? -0.706 8.151 15.862 1.00 90.38 117 GLU A O 1
ATOM 933 N N . SER A 1 118 ? -1.004 7.887 13.654 1.00 88.19 118 SER A N 1
ATOM 934 C CA . SER A 1 118 ? -2.442 7.600 13.742 1.00 88.19 118 SER A CA 1
ATOM 935 C C . SER A 1 118 ? -2.760 6.375 14.611 1.00 88.19 118 SER A C 1
ATOM 937 O O . SER A 1 118 ? -3.727 6.388 15.374 1.00 88.19 118 SER A O 1
ATOM 939 N N . LYS A 1 119 ? -1.909 5.340 14.568 1.00 91.19 119 LYS A N 1
ATOM 940 C CA . LYS A 1 119 ? -2.050 4.139 15.406 1.00 91.19 119 LYS A CA 1
ATOM 941 C C . LYS A 1 119 ? -1.851 4.453 16.888 1.00 91.19 119 LYS A C 1
ATOM 943 O O . LYS A 1 119 ? -2.632 3.987 17.714 1.00 91.19 119 LYS A O 1
ATOM 948 N N . ILE A 1 120 ? -0.835 5.253 17.220 1.00 92.38 120 ILE A N 1
ATOM 949 C CA . ILE A 1 120 ? -0.542 5.662 18.602 1.00 92.38 120 ILE A CA 1
ATOM 950 C C . ILE A 1 120 ? -1.703 6.483 19.168 1.00 92.38 120 ILE A C 1
ATOM 952 O O . ILE A 1 120 ? -2.156 6.218 20.282 1.00 92.38 120 ILE A O 1
ATOM 956 N N . TYR A 1 121 ? -2.238 7.426 18.389 1.00 94.44 121 TYR A N 1
ATOM 957 C CA . TYR A 1 121 ? -3.396 8.204 18.824 1.00 94.44 121 TYR A CA 1
ATOM 958 C C . TYR A 1 121 ? -4.624 7.328 19.067 1.00 94.44 121 TYR A C 1
ATOM 960 O O . TYR A 1 121 ? -5.273 7.468 20.103 1.00 94.44 121 TYR A O 1
ATOM 968 N N . ALA A 1 122 ? -4.919 6.389 18.165 1.00 94.25 122 ALA A N 1
ATOM 969 C CA . ALA A 1 122 ? -6.035 5.465 18.343 1.00 94.25 122 ALA A CA 1
ATOM 970 C C . ALA A 1 122 ? -5.883 4.616 19.618 1.00 94.25 122 ALA A C 1
ATOM 972 O O . ALA A 1 122 ? -6.829 4.499 20.396 1.00 94.25 122 ALA A O 1
ATOM 973 N N . GLN A 1 123 ? -4.686 4.076 19.874 1.00 93.12 123 GLN A N 1
ATOM 974 C CA . GLN A 1 123 ? -4.402 3.301 21.087 1.00 93.12 123 GLN A CA 1
ATOM 975 C C . GLN A 1 123 ? -4.604 4.128 22.360 1.00 93.12 123 GLN A C 1
ATOM 977 O O . GLN A 1 123 ? -5.233 3.650 23.304 1.00 93.12 123 GLN A O 1
ATOM 982 N N . TYR A 1 124 ? -4.124 5.373 22.373 1.00 97.06 124 TYR A N 1
ATOM 983 C CA . TYR A 1 124 ? -4.284 6.270 23.514 1.00 97.06 124 TYR A CA 1
ATOM 984 C C . TYR A 1 124 ? -5.761 6.550 23.826 1.00 97.06 124 TYR A C 1
ATOM 986 O O . TYR A 1 124 ? -6.191 6.424 24.973 1.00 97.06 124 TYR A O 1
ATOM 994 N N . TRP A 1 125 ? -6.560 6.869 22.805 1.00 97.12 125 TRP A N 1
ATOM 995 C CA . TRP A 1 125 ? -7.987 7.142 22.980 1.00 97.12 125 TRP A CA 1
ATOM 996 C C . TRP A 1 125 ? -8.769 5.918 23.457 1.00 97.12 125 TRP A C 1
ATOM 998 O O . TRP A 1 125 ? -9.581 6.034 24.373 1.00 97.12 125 TRP A O 1
ATOM 1008 N N . ILE A 1 126 ? -8.502 4.738 22.890 1.00 97.00 126 ILE A N 1
ATOM 1009 C CA . ILE A 1 126 ? -9.146 3.484 23.313 1.00 97.00 126 ILE A CA 1
ATOM 1010 C C . ILE A 1 126 ? -8.789 3.162 24.771 1.00 97.00 126 ILE A C 1
ATOM 1012 O O . ILE A 1 126 ? -9.661 2.787 25.560 1.00 97.00 126 ILE A O 1
ATOM 1016 N N . PHE A 1 127 ? -7.530 3.363 25.162 1.00 97.81 127 PHE A N 1
ATOM 1017 C CA . PHE A 1 127 ? -7.092 3.174 26.542 1.00 97.81 127 PHE A CA 1
ATOM 1018 C C . PHE A 1 127 ? -7.806 4.139 27.500 1.00 97.81 127 PHE A C 1
ATOM 1020 O O . PHE A 1 127 ? -8.368 3.709 28.506 1.00 97.81 127 PHE A O 1
ATOM 1027 N N . LEU A 1 128 ? -7.874 5.427 27.160 1.00 97.94 128 LEU A N 1
ATOM 1028 C CA . LEU A 1 128 ? -8.535 6.434 27.990 1.00 97.94 128 LEU A CA 1
ATOM 1029 C C . LEU A 1 128 ? -10.038 6.154 28.150 1.00 97.94 128 LEU A C 1
ATOM 1031 O O . LEU A 1 128 ? -10.559 6.150 29.266 1.00 97.94 128 LEU A O 1
ATOM 1035 N N . LEU A 1 129 ? -10.732 5.874 27.044 1.00 97.69 129 LEU A N 1
ATOM 1036 C CA . LEU A 1 129 ? -12.166 5.589 27.060 1.00 97.69 129 LEU A CA 1
ATOM 1037 C C . LEU A 1 129 ? -12.490 4.299 27.818 1.00 97.69 129 LEU A C 1
ATOM 1039 O O . LEU A 1 129 ? -13.493 4.246 28.530 1.00 97.69 129 LEU A O 1
ATOM 1043 N N . SER A 1 130 ? -11.655 3.266 27.704 1.00 98.19 130 SER A N 1
ATOM 1044 C CA . SER A 1 130 ? -11.855 2.026 28.460 1.00 98.19 130 SER A CA 1
ATOM 1045 C C . SER A 1 130 ? -11.648 2.231 29.964 1.00 98.19 130 SER A C 1
ATOM 1047 O O . SER A 1 130 ? -12.489 1.792 30.744 1.00 98.19 130 SER A O 1
ATOM 1049 N N . ALA A 1 131 ? -10.617 2.971 30.384 1.00 98.19 131 ALA A N 1
ATOM 1050 C CA . ALA A 1 131 ? -10.372 3.281 31.795 1.00 98.19 131 ALA A CA 1
ATOM 1051 C C . ALA A 1 131 ? -11.529 4.070 32.439 1.00 98.19 131 ALA A C 1
ATOM 1053 O O . ALA A 1 131 ? -11.954 3.765 33.559 1.00 98.19 131 ALA A O 1
ATOM 1054 N N . ILE A 1 132 ? -12.082 5.051 31.716 1.00 97.81 132 ILE A N 1
ATOM 1055 C CA . ILE A 1 132 ? -13.246 5.823 32.172 1.00 97.81 132 ILE A CA 1
ATOM 1056 C C . ILE A 1 132 ? -14.468 4.908 32.311 1.00 97.81 132 ILE A C 1
ATOM 1058 O O . ILE A 1 132 ? -15.123 4.917 33.353 1.00 97.81 132 ILE A O 1
ATOM 1062 N N . ASN A 1 133 ? -14.744 4.070 31.306 1.00 97.12 133 ASN A N 1
ATOM 1063 C CA . ASN A 1 133 ? -15.867 3.133 31.357 1.00 97.12 133 ASN A CA 1
ATOM 1064 C C . ASN A 1 133 ? -15.730 2.129 32.507 1.00 97.12 133 ASN A C 1
ATOM 1066 O O . ASN A 1 133 ? -16.692 1.917 33.236 1.00 97.12 133 ASN A O 1
ATOM 1070 N N . ILE A 1 134 ? -14.541 1.564 32.728 1.00 98.12 134 ILE A N 1
ATOM 1071 C CA . ILE A 1 134 ? -14.280 0.658 33.856 1.00 98.12 134 ILE A CA 1
ATOM 1072 C C . ILE A 1 134 ? -14.547 1.359 35.190 1.00 98.12 134 ILE A C 1
ATOM 1074 O O . ILE A 1 134 ? -15.151 0.765 36.081 1.00 98.12 134 ILE A O 1
ATOM 1078 N N . SER A 1 135 ? -14.153 2.625 35.325 1.00 97.69 135 SER A N 1
ATOM 1079 C CA . SER A 1 135 ? -14.394 3.397 36.549 1.00 97.69 135 SER A CA 1
ATOM 1080 C C . SER A 1 135 ? -15.890 3.621 36.794 1.00 97.69 135 SER A C 1
ATOM 1082 O O . SER A 1 135 ? -16.366 3.426 37.912 1.00 97.69 135 SER A O 1
ATOM 1084 N N . ILE A 1 136 ? -16.650 3.960 35.747 1.00 97.62 136 ILE A N 1
ATOM 1085 C CA . ILE A 1 136 ? -18.107 4.160 35.825 1.00 97.62 136 ILE A CA 1
ATOM 1086 C C . ILE A 1 136 ? -18.831 2.838 36.122 1.00 97.62 136 ILE A C 1
ATOM 1088 O O . ILE A 1 136 ? -19.717 2.794 36.978 1.00 97.62 136 ILE A O 1
ATOM 1092 N N . ILE A 1 137 ? -18.446 1.746 35.457 1.00 97.25 137 ILE A N 1
ATOM 1093 C CA . ILE A 1 137 ? -19.017 0.410 35.676 1.00 97.25 137 ILE A CA 1
ATOM 1094 C C . ILE A 1 137 ? -18.704 -0.073 37.097 1.00 97.25 137 ILE A C 1
ATOM 1096 O O . ILE A 1 137 ? -19.586 -0.561 37.794 1.00 97.25 137 ILE A O 1
ATOM 1100 N N . SER A 1 138 ? -17.473 0.118 37.571 1.00 96.44 138 SER A N 1
ATOM 1101 C CA . SER A 1 138 ? -17.085 -0.227 38.941 1.00 96.44 138 SER A CA 1
ATOM 1102 C C . SER A 1 138 ? -17.898 0.560 39.969 1.00 96.44 138 SER A C 1
ATOM 1104 O O . SER A 1 138 ? -18.465 -0.025 40.890 1.00 96.44 138 SER A O 1
ATOM 1106 N N . PHE A 1 139 ? -18.034 1.877 39.782 1.00 95.25 139 PHE A N 1
ATOM 1107 C CA . PHE A 1 139 ? -18.818 2.721 40.681 1.00 95.25 139 PHE A CA 1
ATOM 1108 C C . PHE A 1 139 ? -20.304 2.344 40.695 1.00 95.25 139 PHE A C 1
ATOM 1110 O O . PHE A 1 139 ? -20.908 2.273 41.765 1.00 95.25 139 PHE A O 1
ATOM 1117 N N . THR A 1 140 ? -20.898 2.079 39.529 1.00 93.75 140 THR A N 1
ATOM 1118 C CA . THR A 1 140 ? -22.296 1.633 39.440 1.00 93.75 140 THR A CA 1
ATOM 1119 C C . THR A 1 140 ? -22.490 0.280 40.115 1.00 93.75 140 THR A C 1
ATOM 1121 O O . THR A 1 140 ? -23.357 0.173 40.977 1.00 93.75 140 THR A O 1
ATOM 1124 N N . VAL A 1 141 ? -21.649 -0.720 39.828 1.00 94.06 141 VAL A N 1
ATOM 1125 C CA . VAL A 1 141 ? -21.697 -2.036 40.490 1.00 94.06 141 VAL A CA 1
ATOM 1126 C C . VAL A 1 141 ? -21.526 -1.902 42.002 1.00 94.06 141 VAL A C 1
ATOM 1128 O O . VAL A 1 141 ? -22.310 -2.473 42.752 1.00 94.06 141 VAL A O 1
ATOM 1131 N N . LEU A 1 142 ? -20.557 -1.116 42.471 1.00 91.31 142 LEU A N 1
ATOM 1132 C CA . LEU A 1 142 ? -20.333 -0.903 43.901 1.00 91.31 142 LEU A CA 1
ATOM 1133 C C . LEU A 1 142 ? -21.526 -0.206 44.568 1.00 91.31 142 LEU A C 1
ATOM 1135 O O . LEU A 1 142 ? -21.936 -0.605 45.654 1.00 91.31 142 LEU A O 1
ATOM 1139 N N . SER A 1 143 ? -22.116 0.791 43.905 1.00 90.44 143 SER A N 1
ATOM 1140 C CA . SER A 1 143 ? -23.320 1.477 44.387 1.00 90.44 143 SER A CA 1
ATOM 1141 C C . SER A 1 143 ? -24.500 0.514 44.499 1.00 90.44 143 SER A C 1
ATOM 1143 O O . SER A 1 143 ? -25.187 0.511 45.518 1.00 90.44 143 SER A O 1
ATOM 1145 N N . PHE A 1 144 ? -24.693 -0.353 43.497 1.00 86.44 144 PHE A N 1
ATOM 1146 C CA . PHE A 1 144 ? -25.686 -1.421 43.563 1.00 86.44 144 PHE A CA 1
ATOM 1147 C C . PHE A 1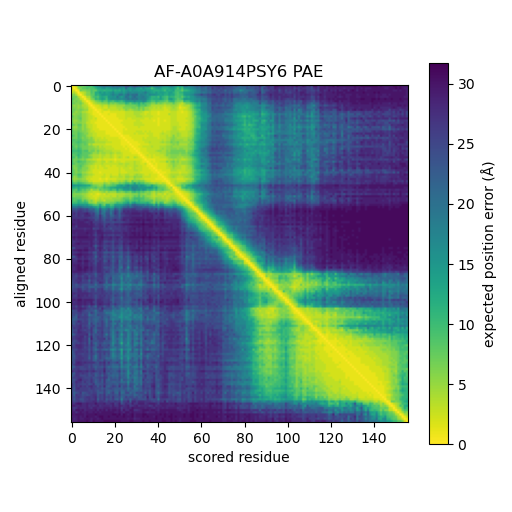 144 ? -25.398 -2.383 44.708 1.00 86.44 144 PHE A C 1
ATOM 1149 O O . PHE A 1 144 ? -26.323 -2.704 45.430 1.00 86.44 144 PHE A O 1
ATOM 1156 N N . LEU A 1 145 ? -24.149 -2.810 44.916 1.00 84.88 145 LEU A N 1
ATOM 1157 C CA . LEU A 1 145 ? -23.788 -3.734 45.998 1.00 84.88 145 LEU A CA 1
ATOM 1158 C C . LEU A 1 145 ? -24.010 -3.138 47.396 1.00 84.88 145 LEU A C 1
ATOM 1160 O O . LEU A 1 145 ? -24.403 -3.863 48.310 1.00 84.88 145 LEU A O 1
ATOM 1164 N N . ILE A 1 146 ? -23.778 -1.834 47.566 1.00 88.25 146 ILE A N 1
ATOM 1165 C CA . ILE A 1 146 ? -24.028 -1.126 48.829 1.00 88.25 146 ILE A CA 1
ATOM 1166 C C . ILE A 1 146 ? -25.534 -0.974 49.073 1.00 88.25 146 ILE A C 1
ATOM 1168 O O . ILE A 1 146 ? -25.994 -1.200 50.192 1.00 88.25 146 ILE A O 1
ATOM 1172 N N . ASP A 1 147 ? -26.304 -0.629 48.037 1.00 76.44 147 ASP A N 1
ATOM 1173 C CA . ASP A 1 147 ? -27.750 -0.410 48.129 1.00 76.44 147 ASP A CA 1
ATOM 1174 C C . ASP A 1 147 ? -28.558 -1.405 47.278 1.00 76.44 147 ASP A C 1
ATOM 1176 O O . ASP A 1 147 ? -29.438 -1.045 46.492 1.00 76.44 147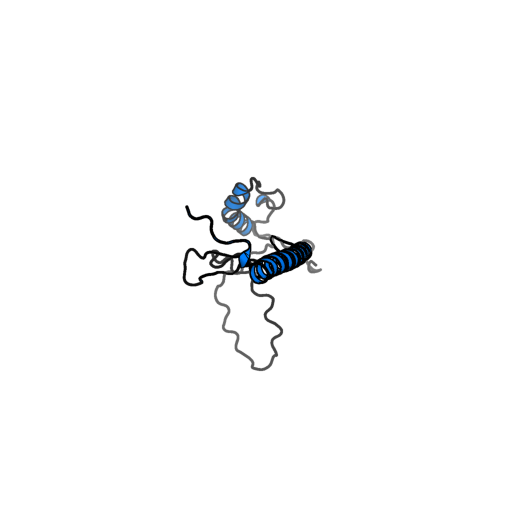 ASP A O 1
ATOM 1180 N N . LEU A 1 148 ? -28.288 -2.702 47.477 1.00 66.94 148 LEU A N 1
ATOM 1181 C CA . LEU A 1 148 ? -29.072 -3.789 46.869 1.00 66.94 148 LEU A CA 1
ATOM 1182 C C . LEU A 1 148 ? -30.515 -3.790 47.382 1.00 66.94 148 LEU A C 1
ATOM 1184 O O . LEU A 1 148 ? -31.406 -4.360 46.756 1.00 66.94 148 LEU A O 1
ATOM 1188 N N . ARG A 1 149 ? -30.749 -3.184 48.552 1.00 64.25 149 ARG A N 1
ATOM 1189 C CA . ARG A 1 149 ? -32.054 -3.185 49.217 1.00 64.25 149 ARG A CA 1
ATOM 1190 C C . ARG A 1 149 ? -33.015 -2.144 48.655 1.00 64.25 149 ARG A C 1
ATOM 1192 O O . ARG A 1 149 ? -34.219 -2.348 48.783 1.00 64.25 149 ARG A O 1
ATOM 1199 N N . ARG A 1 150 ? -32.526 -1.072 48.023 1.00 66.06 150 ARG A N 1
ATOM 1200 C CA . ARG A 1 150 ? -33.383 -0.054 47.395 1.00 66.06 150 ARG A CA 1
ATOM 1201 C C . ARG A 1 150 ? -33.941 -0.468 46.038 1.00 66.06 150 ARG A C 1
ATOM 1203 O O . ARG A 1 150 ? -34.970 0.061 45.632 1.00 66.06 150 ARG A O 1
ATOM 1210 N N . PHE A 1 151 ? -33.321 -1.445 45.380 1.00 59.78 151 PHE A N 1
ATOM 1211 C CA . PHE A 1 151 ? -33.790 -2.008 44.113 1.00 59.78 151 PHE A CA 1
ATOM 1212 C C . PHE A 1 151 ? -34.353 -3.419 44.309 1.00 59.78 151 PHE A C 1
ATOM 1214 O O . PHE A 1 151 ? -33.979 -4.357 43.606 1.00 59.78 151 PHE A O 1
ATOM 1221 N N . GLN A 1 152 ? -35.275 -3.577 45.268 1.00 62.31 152 GLN A N 1
ATOM 1222 C CA . GLN A 1 152 ? -36.223 -4.685 45.182 1.00 62.31 152 GLN A CA 1
ATOM 1223 C C . GLN A 1 152 ? -36.917 -4.600 43.819 1.00 62.31 152 GLN A C 1
ATOM 1225 O O . GLN A 1 152 ? -37.438 -3.545 43.452 1.00 62.31 152 GLN A O 1
ATOM 1230 N N . PHE A 1 153 ? -36.863 -5.699 43.066 1.00 52.81 153 PHE A N 1
ATOM 1231 C CA . PHE A 1 153 ? -37.590 -5.886 41.813 1.00 52.81 153 PHE A CA 1
ATOM 1232 C C . PHE A 1 153 ? -39.012 -5.315 41.941 1.00 52.81 153 PHE A C 1
ATOM 1234 O O . PHE A 1 153 ? -39.692 -5.667 42.910 1.00 52.81 153 PHE A O 1
ATOM 1241 N N . PRO A 1 154 ? -39.511 -4.489 41.000 1.00 55.22 154 PRO A N 1
ATOM 1242 C CA . PRO A 1 154 ? -40.949 -4.359 40.890 1.00 55.22 154 PRO A CA 1
ATOM 1243 C C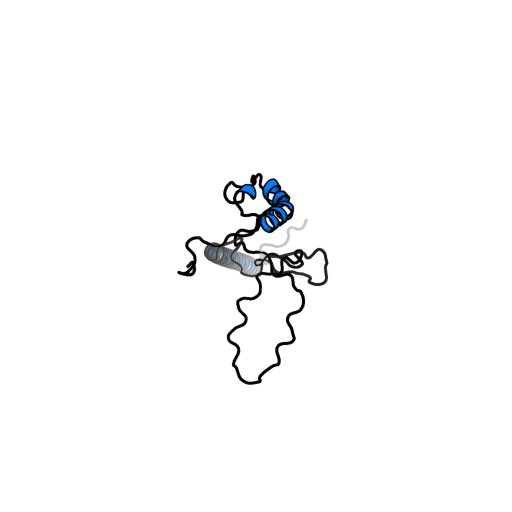 . PRO A 1 154 ? -41.507 -5.752 40.578 1.00 55.22 154 PRO A C 1
ATOM 1245 O O . PRO A 1 154 ? -41.087 -6.421 39.634 1.00 55.22 154 PRO A O 1
ATOM 1248 N N . GLU A 1 155 ? -42.429 -6.203 41.419 1.00 51.78 155 GLU A N 1
ATOM 1249 C CA . GLU A 1 155 ? -43.341 -7.293 41.113 1.00 51.78 155 GLU A CA 1
ATOM 1250 C C . GLU A 1 155 ? -44.227 -6.836 39.941 1.00 51.78 155 GLU A C 1
ATOM 1252 O O . GLU A 1 155 ? -45.234 -6.162 40.164 1.00 51.78 155 GLU A O 1
ATOM 1257 N N . ARG A 1 156 ? -43.791 -7.100 38.699 1.00 42.59 156 ARG A N 1
ATOM 1258 C CA . ARG A 1 156 ? -44.600 -7.378 37.490 1.00 42.59 156 ARG A CA 1
ATOM 1259 C C . ARG A 1 156 ? -43.754 -7.427 36.224 1.00 42.59 156 ARG A C 1
ATOM 1261 O O . ARG A 1 156 ? -43.089 -6.416 35.917 1.00 42.59 156 ARG A O 1
#

Solvent-accessible surface area (backbone atoms only — not comparable to full-atom values): 10379 Å² total; per-residue (Å²): 134,74,64,92,90,48,102,61,80,78,45,55,23,22,71,58,44,52,51,51,47,68,69,46,47,63,62,34,51,76,72,74,43,71,89,47,80,92,69,42,44,89,78,35,54,64,79,90,60,83,49,50,71,83,81,74,91,74,71,80,74,83,77,80,83,73,96,81,73,90,82,83,76,92,83,81,83,86,82,85,70,94,59,80,85,85,69,51,63,93,76,36,39,64,75,39,94,86,46,95,79,47,63,60,39,75,50,86,92,55,60,82,93,47,48,70,66,60,51,52,52,51,52,50,52,54,52,52,55,48,54,52,48,51,53,53,52,49,52,51,52,50,52,42,68,76,46,54,78,80,62,64,75,78,94,124

Sequence (156 aa):
MCPDQLPQAVTSCRSVCEEVKRDCIKILQEFDIQWPAPLNCSKFPEGPDLCMRPVEDTRLPPIETDPHSHLPDSRHLEIYKMKTYPSCPVDLIDLDPTDKNGTCAFRCNKDTMFTKESKIYAQYWIFLLSAINISIISFTVLSFLIDLRRFQFPER

Radius of gyration: 32.98 Å; Cα contacts (8 Å, |Δi|>4): 76; chains: 1; bounding box: 84×35×88 Å

Organism: NCBI:txid227884

Secondary structure (DSSP, 8-state):
---TT-SS--EE-HHHHHHHHHHHHHHHHHTT----GGG-GGGS--TTS-EE-PPP---PPP----S--PPP---S--SS------S--TTEEES-TT-TT--EEEPTT-SSSS-HHHHHHHHHHHHHHHHHHHHHHHHHHHHHHHTTTTT-----

Mean predicted aligned error: 18.67 Å

InterPro domains:
  IPR000539 Frizzled/Smoothened, 7TM [PF01534] (113-156)
  IPR015526 Frizzled/secreted frizzled-related protein [PTHR11309] (2-156)
  IPR020067 Frizzled domain [PF01392] (5-46)
  IPR020067 Frizzled domain [PS50038] (1-54)
  IPR036790 Frizzled cysteine-rich domain superfamily [G3DSA:1.10.2000.10] (1-59)
  IPR036790 Frizzled cysteine-rich domain superfamily [SSF63501] (1-54)

pLDDT: mean 74.88, std 20.03, range [30.91, 98.19]

Nearest PDB structures (foldseek):
  7x8t-assembly2_D  TM=8.246E-01  e=3.479E-04  Homo sapiens
  5wbs-assembly2_D  TM=8.716E-01  e=5.020E-03  Homo sapiens
  5wbs-assembly4_G  TM=8.756E-01  e=6.133E-03  Homo sapiens
  5wbs-assembly3_F  TM=8.127E-01  e=3.596E-03  Homo sapiens
  6tfm-assembly2_D  TM=8.197E-01  e=5.737E-03  Mus musculus

Foldseek 3Di:
DAPPPDPDDAAAALVVLVVCCVVCVVVCVVVVHDDDPVSPSVVHDHPPDGHDDPDDPPDDDDDDDDPDDDDPDPPPPPPPPPDDDQADDPQWHFPDSPDSVTDTDGDPPDPPPHHPVRVVVVVVVVVVVVVVVVVVVVVVVVVCVVPVVVCDDPPD